Protein AF-A0A381RUU3-F1 (afdb_monomer)

Nearest PDB structures (foldseek):
  3l78-assembly1_A  TM=5.971E-01  e=6.737E-03  Streptococcus mutans UA159
  6gho-assembly1_A  TM=7.158E-01  e=1.553E-02  Bacillus subtilis subsp. subtilis str. 168
  2oqg-assembly1_D  TM=3.862E-01  e=4.676E+00  Rhodococcus jostii RHA1
  5fcj-assembly1_c0  TM=2.917E-01  e=7.100E+00  Saccharomyces cerevisiae S288C

InterPro domains:
  IPR006660 Arsenate reductase-like [PF03960] (29-64)
  IPR006660 Arsenate reductase-like [PS51353] (1-72)
  IPR036249 Thioredoxin-like superfamily [SSF52833] (8-67)

Organism: NCBI:txid408172

Solvent-accessible surface area (backbone atoms only — not comparable to full-atom values): 4458 Å² total; per-residue (Å²): 133,82,76,54,76,58,73,83,55,36,67,51,50,38,40,83,85,42,74,68,52,78,79,38,81,77,67,90,42,42,68,50,37,49,52,49,31,70,79,35,63,86,39,42,22,64,55,73,50,76,54,93,72,36,75,43,51,35,86,48,75,66,65,50,53,52,53,62,62,75,74,115

pLDDT: mean 85.59, std 12.34, range [44.22, 94.75]

Foldseek 3Di:
DDQADDFQCLQQQFDPPDPVCVVPPDDPTNVRSVVVCVVPVVGGADDWDDAPRDIGGHDDPVVVVVSVVVND

Radius of gyration: 13.03 Å; Cα contacts (8 Å, |Δi|>4): 76; chains: 1; bounding box: 35×23×28 Å

Secondary structure (DSSP, 8-state):
--SS--TTGGGGGB-TT-GGGGTSPPPSSHHHHHHHHHH-GGGB-SSEEEETTEEEES--HHHHHHHHHTT-

Mea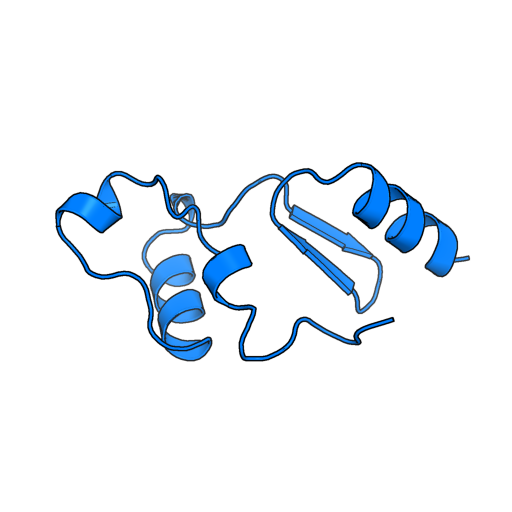n predicted aligned error: 5.32 Å

Sequence (72 aa):
MKRHVHHEDFLDFVSRRSPVFKRRALPKSKREAIALMTDNPKLIRRPVLIVGRHVAFGFDKVRYTDLVKSSH

Structure (mmCIF, N/CA/C/O backbone):
data_AF-A0A381RUU3-F1
#
_entry.id   AF-A0A381RUU3-F1
#
loop_
_atom_site.group_PDB
_atom_site.id
_atom_site.type_symbol
_atom_site.label_atom_id
_atom_site.label_alt_id
_atom_site.label_comp_id
_atom_site.label_asym_id
_atom_site.label_entity_id
_atom_site.label_seq_id
_atom_site.pdbx_PDB_ins_code
_atom_site.Cartn_x
_atom_site.Cartn_y
_atom_site.Cartn_z
_atom_site.occupancy
_atom_site.B_iso_or_equiv
_atom_site.auth_seq_id
_atom_site.auth_comp_id
_atom_site.auth_asym_id
_atom_site.auth_atom_id
_atom_site.pdbx_PDB_model_num
ATOM 1 N N . MET A 1 1 ? -15.915 11.128 1.406 1.00 46.16 1 MET A N 1
ATOM 2 C CA . MET A 1 1 ? -15.320 9.797 1.681 1.00 46.16 1 MET A CA 1
ATOM 3 C C . MET A 1 1 ? -15.368 8.940 0.415 1.00 46.16 1 MET A C 1
ATOM 5 O O . MET A 1 1 ? -16.449 8.765 -0.136 1.00 46.16 1 MET A O 1
ATOM 9 N N . LYS A 1 2 ? -14.216 8.487 -0.109 1.00 44.22 2 LYS A N 1
ATOM 10 C CA . LYS A 1 2 ? -14.121 7.740 -1.383 1.00 44.22 2 LYS A CA 1
ATOM 11 C C . LYS A 1 2 ? -14.589 6.283 -1.188 1.00 44.22 2 LYS A C 1
ATOM 13 O O . LYS A 1 2 ? -13.921 5.511 -0.503 1.00 44.22 2 LYS A O 1
ATOM 18 N N . ARG A 1 3 ? -15.716 5.904 -1.807 1.00 51.03 3 ARG A N 1
ATOM 19 C CA . ARG A 1 3 ? -16.154 4.501 -1.962 1.00 51.03 3 ARG A CA 1
ATOM 20 C C . ARG A 1 3 ? -15.123 3.767 -2.825 1.00 51.03 3 ARG A C 1
ATOM 22 O O . ARG A 1 3 ? -14.870 4.227 -3.927 1.00 51.03 3 ARG A O 1
ATOM 29 N N . HIS A 1 4 ? -14.542 2.677 -2.311 1.00 54.94 4 HIS A N 1
ATOM 30 C CA . HIS A 1 4 ? -13.572 1.787 -2.976 1.00 54.94 4 HIS A CA 1
ATOM 31 C C . HIS A 1 4 ? -12.552 2.495 -3.891 1.00 54.94 4 HIS A C 1
ATOM 33 O O . HIS A 1 4 ? -12.811 2.694 -5.069 1.00 54.94 4 HIS A O 1
ATOM 39 N N . VAL A 1 5 ? -11.392 2.830 -3.316 1.00 58.09 5 VAL A N 1
ATOM 40 C CA . VAL A 1 5 ? -10.152 3.364 -3.923 1.00 58.09 5 VAL A CA 1
ATOM 41 C C . VAL A 1 5 ? -10.190 3.654 -5.437 1.00 58.09 5 VAL A C 1
ATOM 43 O O . VAL A 1 5 ? -10.358 2.743 -6.257 1.00 58.09 5 VAL A O 1
ATOM 46 N N . HIS A 1 6 ? -9.967 4.928 -5.790 1.00 59.69 6 HIS A N 1
ATOM 47 C CA . HIS A 1 6 ? -9.988 5.413 -7.171 1.00 59.69 6 HIS A CA 1
ATOM 48 C C . HIS A 1 6 ? -9.011 4.635 -8.055 1.00 59.69 6 HIS A C 1
ATOM 50 O O . HIS A 1 6 ? -7.970 4.159 -7.603 1.00 59.69 6 HIS A O 1
ATOM 56 N N . HIS A 1 7 ? -9.349 4.521 -9.339 1.00 63.78 7 HIS A N 1
ATOM 57 C CA . HIS A 1 7 ? -8.551 3.772 -10.306 1.00 63.78 7 HIS A CA 1
ATOM 58 C C . HIS A 1 7 ? -7.119 4.305 -10.466 1.00 63.78 7 HIS A C 1
ATOM 60 O O . HIS A 1 7 ? -6.277 3.542 -10.919 1.00 63.78 7 HIS A O 1
ATOM 66 N N . GLU A 1 8 ? -6.868 5.559 -10.076 1.00 70.44 8 GLU A N 1
ATOM 67 C CA . GLU A 1 8 ? -5.580 6.270 -10.108 1.00 70.44 8 GLU A CA 1
ATOM 68 C C . GLU A 1 8 ? -4.698 5.957 -8.890 1.00 70.44 8 GLU A C 1
ATOM 70 O O . GLU A 1 8 ? -3.474 5.969 -8.981 1.00 70.44 8 GLU A O 1
ATOM 75 N N . ASP A 1 9 ? -5.305 5.573 -7.766 1.00 81.06 9 ASP A N 1
ATOM 76 C CA . ASP A 1 9 ? -4.615 5.328 -6.494 1.00 81.06 9 ASP A CA 1
ATOM 77 C C . ASP A 1 9 ? -4.009 3.903 -6.433 1.00 81.06 9 ASP A C 1
ATOM 79 O O . ASP A 1 9 ? -3.608 3.410 -5.380 1.00 81.06 9 ASP A O 1
ATOM 83 N N . PHE A 1 10 ? -3.942 3.188 -7.562 1.00 84.56 10 PHE A N 1
ATOM 84 C CA . PHE A 1 10 ? -3.555 1.773 -7.619 1.00 84.56 10 PHE A CA 1
ATOM 85 C C . PHE A 1 10 ? -2.117 1.493 -7.152 1.00 84.56 10 PHE A C 1
A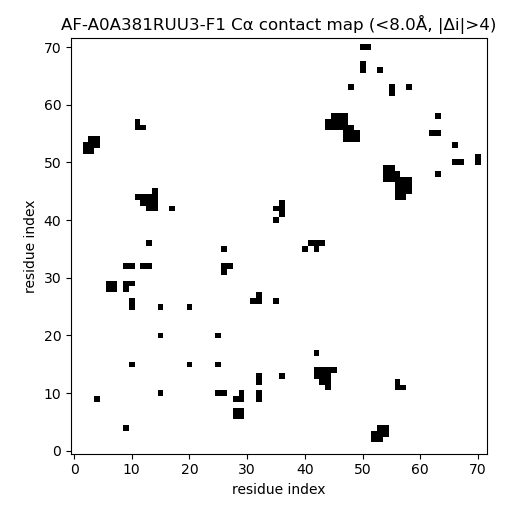TOM 87 O O . PHE A 1 10 ? -1.790 0.365 -6.776 1.00 84.56 10 PHE A O 1
ATOM 94 N N . LEU A 1 11 ? -1.253 2.511 -7.154 1.00 88.00 11 LEU A N 1
ATOM 95 C CA . LEU A 1 11 ? 0.106 2.409 -6.624 1.00 88.00 11 LEU A CA 1
ATOM 96 C C . LEU A 1 11 ? 0.146 2.272 -5.097 1.00 88.00 11 LEU A C 1
ATOM 98 O O . LEU A 1 11 ? 1.149 1.790 -4.570 1.00 88.00 11 LEU A O 1
ATOM 102 N N . ASP A 1 12 ? -0.927 2.628 -4.386 1.00 86.94 12 ASP A N 1
ATOM 103 C CA . ASP A 1 12 ? -1.014 2.414 -2.940 1.00 86.94 12 ASP A CA 1
ATOM 104 C C . ASP A 1 12 ? -1.164 0.936 -2.571 1.00 86.94 12 ASP A C 1
ATOM 106 O O . ASP A 1 12 ? -0.806 0.545 -1.458 1.00 86.94 12 ASP A O 1
ATOM 110 N N . PHE A 1 13 ? -1.638 0.098 -3.500 1.00 89.19 13 PHE A N 1
ATOM 111 C CA . PHE A 1 13 ? -1.857 -1.332 -3.261 1.00 89.19 13 PHE A CA 1
ATOM 112 C C . PHE A 1 13 ? -0.548 -2.112 -3.167 1.00 89.19 13 PHE A C 1
ATOM 114 O O . PHE A 1 13 ? -0.481 -3.147 -2.500 1.00 89.19 13 PHE A O 1
ATOM 121 N N . VAL A 1 14 ? 0.500 -1.617 -3.831 1.00 91.56 14 VAL A N 1
ATOM 122 C CA . VAL A 1 14 ? 1.782 -2.305 -3.975 1.00 91.56 14 VAL A CA 1
ATOM 123 C C . VAL A 1 14 ? 2.882 -1.642 -3.151 1.00 91.56 14 VAL A C 1
ATOM 125 O O . VAL A 1 14 ? 2.971 -0.423 -3.002 1.00 91.56 14 VAL A O 1
ATOM 128 N N . SER A 1 15 ? 3.787 -2.453 -2.616 1.00 91.75 15 SER A N 1
ATOM 129 C CA . SER A 1 15 ? 4.982 -1.977 -1.931 1.00 91.75 15 SER A CA 1
ATOM 130 C C . SER A 1 15 ? 5.989 -1.459 -2.957 1.00 91.75 15 SER A C 1
ATOM 132 O O . SER A 1 15 ? 6.848 -2.196 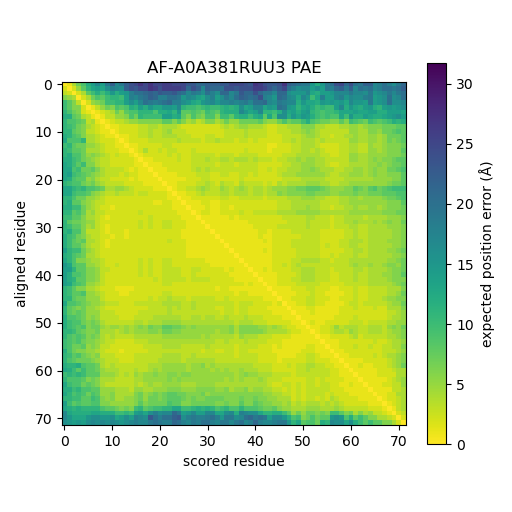-3.434 1.00 91.75 15 SER A O 1
ATOM 134 N N . ARG A 1 16 ? 5.899 -0.166 -3.296 1.00 89.75 16 ARG A N 1
ATOM 135 C CA . ARG A 1 16 ? 6.758 0.516 -4.293 1.00 89.75 16 ARG A CA 1
ATOM 136 C C . ARG A 1 16 ? 8.266 0.379 -4.039 1.00 89.75 16 ARG A C 1
ATOM 138 O O . ARG A 1 16 ? 9.057 0.522 -4.959 1.00 89.75 16 ARG A O 1
ATOM 145 N N . ARG A 1 17 ? 8.667 0.086 -2.797 1.00 89.38 17 ARG A N 1
ATOM 146 C CA . ARG A 1 17 ? 10.068 -0.139 -2.394 1.00 89.38 17 ARG A CA 1
ATOM 147 C C . ARG A 1 17 ? 10.521 -1.597 -2.544 1.00 89.38 17 ARG A C 1
ATOM 149 O O . ARG A 1 17 ? 11.634 -1.935 -2.154 1.00 89.38 17 ARG A O 1
ATOM 156 N N . SER A 1 18 ? 9.663 -2.472 -3.062 1.00 91.44 18 SER A N 1
ATOM 157 C CA . SER A 1 18 ? 9.990 -3.878 -3.271 1.00 91.44 18 SER A CA 1
ATOM 158 C C . SER A 1 18 ? 11.165 -4.037 -4.243 1.00 91.44 18 SER A C 1
ATOM 160 O O . SER A 1 18 ? 11.161 -3.405 -5.303 1.00 91.44 18 SER A O 1
ATOM 162 N N . PRO A 1 19 ? 12.131 -4.933 -3.959 1.00 91.31 19 PRO A N 1
ATOM 163 C CA . PRO A 1 19 ? 13.226 -5.245 -4.877 1.00 91.31 19 PRO A CA 1
ATOM 164 C C . PRO A 1 19 ? 12.766 -5.708 -6.264 1.00 91.31 19 PRO A C 1
ATOM 166 O O . PRO A 1 19 ? 13.517 -5.563 -7.224 1.00 91.31 19 PRO A O 1
ATOM 169 N N . VAL A 1 20 ? 11.534 -6.221 -6.387 1.00 90.56 20 VAL A N 1
ATOM 170 C CA . VAL A 1 20 ? 10.914 -6.588 -7.672 1.00 90.56 20 VAL A CA 1
ATOM 171 C C . VAL A 1 20 ? 10.982 -5.427 -8.669 1.00 90.56 20 VAL A C 1
ATOM 173 O O . VAL A 1 20 ? 11.281 -5.642 -9.842 1.00 90.56 20 VAL A O 1
ATOM 176 N N . PHE A 1 21 ? 10.803 -4.189 -8.198 1.00 92.62 21 PHE A N 1
ATOM 177 C CA . PHE A 1 21 ? 10.802 -3.007 -9.057 1.00 92.62 21 PHE A CA 1
ATOM 178 C C . PHE A 1 21 ? 12.196 -2.528 -9.486 1.00 92.62 21 PHE A C 1
ATOM 180 O O . PHE A 1 21 ? 12.311 -1.616 -10.295 1.00 92.62 21 PHE A O 1
ATOM 187 N N . LYS A 1 22 ? 13.275 -3.172 -9.017 1.00 91.75 22 LYS A N 1
ATOM 188 C CA . LYS A 1 22 ? 14.620 -2.961 -9.580 1.00 91.75 22 LYS A CA 1
ATOM 189 C C . LYS A 1 22 ? 14.782 -3.611 -10.957 1.00 91.75 22 LYS A C 1
ATOM 191 O O . LYS A 1 22 ? 15.680 -3.242 -11.699 1.00 91.75 22 LYS A O 1
ATOM 196 N N . ARG A 1 23 ? 13.954 -4.616 -11.267 1.00 92.44 23 ARG A N 1
ATOM 197 C CA . ARG A 1 23 ? 14.027 -5.421 -12.501 1.00 92.44 23 ARG A CA 1
ATOM 198 C C . ARG A 1 23 ? 12.754 -5.343 -13.347 1.00 92.44 23 ARG A C 1
ATOM 200 O O . ARG A 1 23 ? 12.706 -5.909 -14.431 1.00 92.44 23 ARG A O 1
ATOM 207 N N . ARG A 1 24 ? 11.714 -4.678 -12.845 1.00 89.75 24 ARG A N 1
ATOM 208 C CA . ARG A 1 24 ? 10.398 -4.552 -13.479 1.00 89.75 24 ARG A CA 1
ATOM 209 C C . ARG A 1 24 ? 9.860 -3.146 -13.237 1.00 89.75 24 ARG A C 1
ATOM 211 O O . ARG A 1 24 ? 10.053 -2.599 -12.158 1.00 89.75 24 ARG A O 1
ATOM 218 N N . ALA A 1 25 ? 9.162 -2.571 -14.211 1.00 92.56 25 ALA A N 1
ATOM 219 C CA . ALA A 1 25 ? 8.513 -1.275 -14.030 1.00 92.56 25 ALA A CA 1
ATOM 220 C C . ALA A 1 25 ? 7.387 -1.339 -12.979 1.00 92.56 25 ALA A C 1
ATOM 222 O O . ALA A 1 25 ? 6.806 -2.400 -12.730 1.00 92.56 25 ALA A O 1
ATOM 223 N N . LEU A 1 26 ? 7.058 -0.186 -12.387 1.00 93.25 26 LEU A N 1
ATOM 224 C CA . LEU A 1 26 ? 5.826 -0.033 -11.611 1.00 93.25 26 LEU A CA 1
ATOM 225 C C . LEU A 1 26 ? 4.608 -0.323 -12.509 1.00 93.25 26 LEU A C 1
ATOM 227 O O . LEU A 1 26 ? 4.676 -0.049 -13.713 1.00 93.25 26 LEU A O 1
ATOM 231 N N . PRO A 1 27 ? 3.501 -0.858 -11.955 1.00 93.62 27 PRO A N 1
ATOM 232 C CA . PRO A 1 27 ? 2.271 -0.984 -12.728 1.00 93.62 27 PRO A CA 1
ATOM 233 C C . PRO A 1 27 ? 1.841 0.390 -13.248 1.00 93.62 27 PRO A C 1
ATOM 235 O O . PRO A 1 27 ? 2.108 1.412 -12.617 1.00 93.62 27 PRO A O 1
ATOM 238 N N . LYS A 1 28 ? 1.164 0.411 -14.392 1.00 93.62 28 LYS A N 1
ATOM 239 C CA . LYS A 1 28 ? 0.594 1.622 -15.000 1.00 93.62 28 LYS A CA 1
ATOM 240 C C . LYS A 1 28 ? -0.928 1.671 -14.897 1.00 93.62 28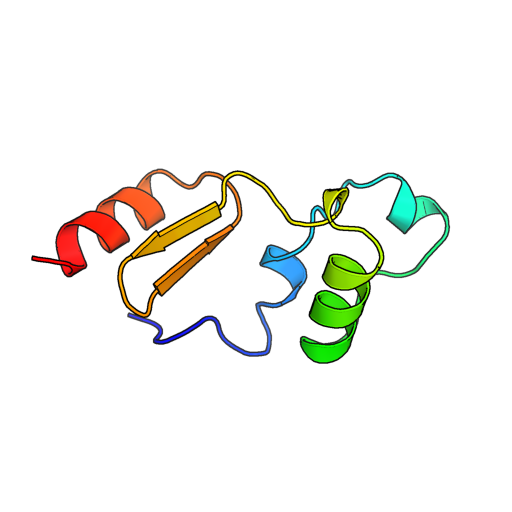 LYS A C 1
ATOM 242 O O . LYS A 1 28 ? -1.543 2.647 -15.308 1.00 93.62 28 LYS A O 1
ATOM 247 N N . SER A 1 29 ? -1.544 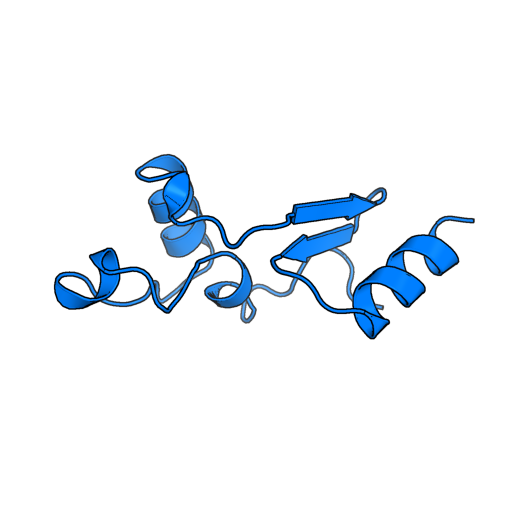0.619 -14.360 1.00 93.06 29 SER A N 1
ATOM 248 C CA . SER A 1 29 ? -2.989 0.540 -14.171 1.00 93.06 29 SER A CA 1
ATOM 249 C C . SER A 1 29 ? -3.370 -0.307 -12.960 1.00 93.06 29 SER A C 1
ATOM 251 O O . SER A 1 29 ? -2.614 -1.168 -12.502 1.00 93.06 29 SER A O 1
ATOM 253 N N . LYS A 1 30 ? -4.613 -0.134 -12.496 1.00 90.88 30 LYS A N 1
ATOM 254 C CA . LYS A 1 30 ? -5.235 -0.989 -11.475 1.00 90.88 30 LYS A CA 1
ATOM 255 C C . LYS A 1 30 ? -5.203 -2.473 -11.844 1.00 90.88 30 LYS A C 1
ATOM 257 O O . LYS A 1 30 ? -4.914 -3.301 -10.985 1.00 90.88 30 LYS A O 1
ATOM 262 N N . ARG A 1 31 ? -5.470 -2.812 -13.110 1.00 93.19 31 ARG A N 1
ATOM 263 C CA . ARG A 1 31 ? -5.455 -4.202 -13.594 1.00 93.19 31 ARG A CA 1
ATOM 264 C C . ARG A 1 31 ? -4.063 -4.816 -13.468 1.00 93.19 31 ARG A C 1
ATOM 266 O O . ARG A 1 31 ? -3.932 -5.928 -12.970 1.00 93.19 31 ARG A O 1
ATOM 273 N N . GLU A 1 32 ? -3.033 -4.077 -13.874 1.00 94.38 32 GLU A N 1
ATOM 274 C CA . GLU A 1 32 ? -1.643 -4.526 -13.747 1.00 94.38 32 GLU A CA 1
ATOM 275 C C . GLU A 1 32 ? -1.212 -4.666 -12.288 1.00 94.38 32 GLU A C 1
ATOM 277 O O . GLU A 1 32 ? -0.534 -5.631 -11.949 1.00 94.38 32 GLU A O 1
ATOM 282 N N . ALA A 1 33 ? -1.626 -3.742 -11.417 1.00 93.81 33 ALA A N 1
ATOM 283 C CA . ALA A 1 33 ? -1.349 -3.837 -9.987 1.00 93.81 33 ALA A CA 1
ATOM 284 C C . ALA A 1 33 ? -1.985 -5.087 -9.364 1.00 93.81 33 ALA A C 1
ATOM 286 O O . ALA A 1 33 ? -1.315 -5.794 -8.617 1.00 93.81 33 ALA A O 1
ATOM 287 N N . ILE A 1 34 ? -3.238 -5.400 -9.712 1.00 92.56 34 ILE A N 1
ATOM 288 C CA . ILE A 1 34 ? -3.922 -6.613 -9.241 1.00 92.56 34 ILE A CA 1
ATOM 289 C C . ILE A 1 34 ? -3.205 -7.867 -9.749 1.00 92.56 34 ILE A C 1
ATOM 291 O O . ILE A 1 34 ? -2.881 -8.732 -8.943 1.00 92.56 34 ILE A O 1
ATOM 295 N N . ALA A 1 35 ? -2.896 -7.943 -11.047 1.00 94.75 35 ALA A N 1
ATOM 296 C CA . ALA A 1 35 ? -2.173 -9.085 -11.611 1.00 94.75 35 ALA A CA 1
ATOM 297 C C . ALA A 1 35 ? -0.824 -9.305 -10.904 1.00 94.75 35 ALA A C 1
ATOM 299 O O . ALA A 1 35 ? -0.502 -10.412 -10.490 1.00 94.75 35 ALA A O 1
ATOM 300 N N . LEU A 1 36 ? -0.079 -8.224 -10.664 1.00 94.00 36 LEU A N 1
ATOM 301 C CA . LEU A 1 36 ? 1.170 -8.251 -9.906 1.00 94.00 36 LEU A CA 1
ATOM 302 C C . LEU A 1 36 ? 1.009 -8.759 -8.467 1.00 94.00 36 LEU A C 1
ATOM 304 O O . LEU A 1 36 ? 1.885 -9.461 -7.966 1.00 94.00 36 LEU A O 1
ATOM 308 N N . MET A 1 37 ? -0.074 -8.377 -7.787 1.00 94.00 37 MET A N 1
ATOM 309 C CA . MET A 1 37 ? -0.376 -8.838 -6.431 1.00 94.00 37 MET A CA 1
ATOM 310 C C . MET A 1 37 ? -0.752 -10.321 -6.402 1.00 94.00 37 MET A C 1
ATOM 312 O O . MET A 1 37 ? -0.371 -11.010 -5.459 1.00 94.00 37 MET A O 1
ATOM 316 N N . THR A 1 38 ? -1.477 -10.802 -7.415 1.00 94.38 38 THR A N 1
ATOM 317 C CA . THR A 1 38 ? -1.829 -12.219 -7.571 1.00 94.38 38 THR A CA 1
ATOM 318 C C . THR A 1 38 ? -0.585 -13.063 -7.832 1.00 94.38 38 THR A C 1
ATOM 320 O O . THR A 1 38 ? -0.374 -14.050 -7.132 1.00 94.38 38 THR A O 1
ATOM 323 N N . ASP A 1 39 ? 0.273 -12.635 -8.761 1.00 94.69 39 ASP A N 1
ATOM 324 C CA . ASP A 1 39 ? 1.525 -13.329 -9.087 1.00 94.69 39 ASP A CA 1
ATOM 325 C C . ASP A 1 39 ? 2.512 -13.316 -7.912 1.00 94.69 39 ASP A C 1
ATOM 327 O O . ASP A 1 39 ? 3.239 -14.280 -7.673 1.00 94.69 39 ASP A O 1
ATOM 331 N N . ASN A 1 40 ? 2.574 -12.204 -7.174 1.00 93.06 40 ASN A N 1
ATOM 332 C CA . ASN A 1 40 ? 3.477 -12.043 -6.042 1.00 93.06 40 ASN A CA 1
ATOM 333 C C . ASN A 1 40 ? 2.774 -11.384 -4.840 1.00 93.06 40 ASN A C 1
ATOM 335 O O . ASN A 1 40 ? 2.870 -10.167 -4.643 1.00 93.06 40 ASN A O 1
ATOM 339 N N . PRO A 1 41 ? 2.157 -12.180 -3.947 1.00 93.06 41 PRO A N 1
ATOM 340 C CA . PRO A 1 41 ? 1.424 -11.665 -2.786 1.00 93.06 41 PRO A CA 1
ATOM 341 C C . PRO A 1 41 ? 2.276 -10.889 -1.771 1.00 93.06 41 PRO A C 1
ATOM 343 O O . PRO A 1 41 ? 1.739 -10.136 -0.951 1.00 93.06 41 PRO A O 1
ATOM 346 N N . LYS A 1 42 ? 3.611 -11.042 -1.798 1.00 91.88 42 LYS A N 1
ATOM 347 C CA . LYS A 1 42 ? 4.529 -10.241 -0.964 1.00 91.88 42 LYS A CA 1
ATOM 348 C C . LYS A 1 42 ? 4.597 -8.783 -1.426 1.00 91.88 42 LYS A C 1
ATOM 350 O O . LYS A 1 42 ? 5.050 -7.927 -0.671 1.00 91.88 42 LYS A O 1
ATOM 355 N N . LEU A 1 43 ? 4.153 -8.498 -2.650 1.00 94.31 43 LEU A N 1
ATOM 356 C CA . LEU A 1 43 ? 4.118 -7.156 -3.211 1.00 94.31 43 LEU A CA 1
ATOM 357 C C . LEU A 1 43 ? 2.952 -6.322 -2.677 1.00 94.31 43 LEU A C 1
ATOM 359 O O . LEU A 1 43 ? 3.009 -5.101 -2.770 1.00 94.31 43 LEU A O 1
ATOM 363 N N . ILE A 1 44 ? 1.927 -6.946 -2.093 1.00 94.31 44 ILE A N 1
ATOM 364 C CA . ILE A 1 44 ? 0.811 -6.239 -1.459 1.00 94.31 44 ILE A CA 1
ATOM 365 C C . ILE A 1 44 ? 1.357 -5.390 -0.302 1.00 94.31 44 ILE A C 1
ATOM 367 O O . ILE A 1 44 ? 2.047 -5.905 0.580 1.00 94.31 44 ILE A O 1
ATOM 371 N N . ARG A 1 45 ? 1.059 -4.087 -0.285 1.00 93.75 45 ARG A N 1
ATOM 372 C CA . ARG A 1 45 ? 1.495 -3.176 0.782 1.00 93.75 45 ARG A CA 1
ATOM 373 C C . ARG A 1 45 ? 0.729 -3.484 2.071 1.00 93.75 45 ARG A C 1
ATOM 375 O O . ARG A 1 45 ? -0.484 -3.317 2.135 1.00 93.75 45 ARG A O 1
ATOM 382 N N . ARG A 1 46 ? 1.455 -3.926 3.100 1.00 92.94 46 ARG A N 1
ATOM 383 C CA . ARG A 1 46 ? 0.914 -4.315 4.414 1.00 92.94 46 ARG A CA 1
ATOM 384 C C . ARG A 1 46 ? 1.203 -3.243 5.476 1.00 92.94 46 ARG A C 1
ATOM 386 O O . ARG A 1 46 ? 2.199 -2.528 5.324 1.00 92.94 46 ARG A O 1
ATOM 393 N N . PRO A 1 47 ? 0.399 -3.137 6.552 1.00 93.38 47 PRO A N 1
ATOM 394 C CA . PRO A 1 47 ? -0.849 -3.872 6.843 1.00 93.38 47 PRO A CA 1
ATOM 395 C C . PRO A 1 47 ? -1.996 -3.552 5.867 1.00 93.38 47 PRO A C 1
ATOM 397 O O . PRO A 1 47 ? -1.924 -2.561 5.151 1.00 93.38 47 PRO A O 1
ATOM 400 N N . VAL A 1 48 ? -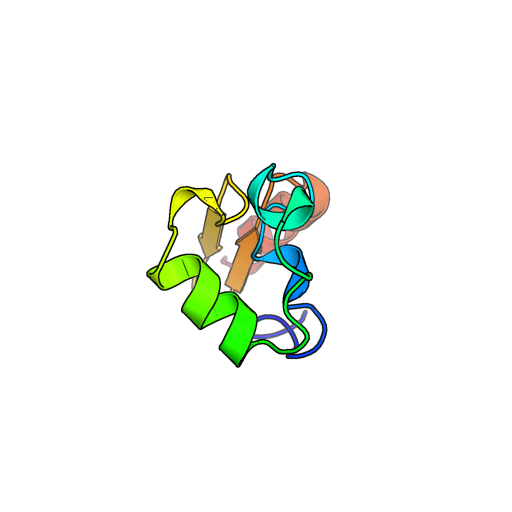3.033 -4.396 5.822 1.00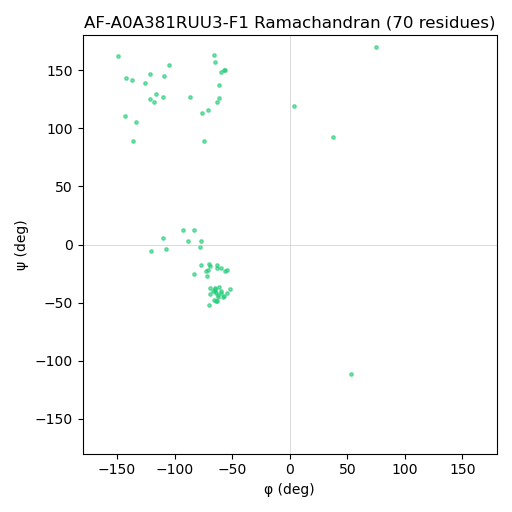 91.00 48 VAL A N 1
ATOM 401 C CA . VAL A 1 48 ? -4.268 -4.142 5.055 1.00 91.00 48 VAL A CA 1
ATOM 402 C C . VAL A 1 48 ? -5.430 -4.069 6.041 1.00 91.00 48 VAL A C 1
ATOM 404 O O . VAL A 1 48 ? -5.648 -5.020 6.787 1.00 91.00 48 VAL A O 1
ATOM 407 N 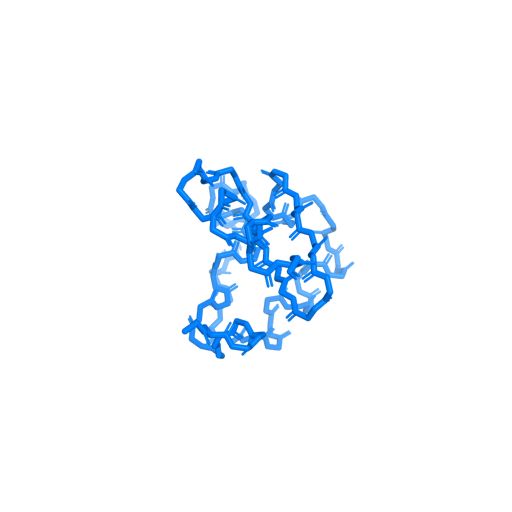N . LEU A 1 49 ? -6.154 -2.950 6.055 1.00 91.19 49 LEU A N 1
ATOM 408 C CA . LEU A 1 49 ? -7.358 -2.755 6.866 1.00 91.19 49 LEU A CA 1
ATOM 409 C C . LEU A 1 49 ? -8.576 -2.714 5.946 1.00 91.19 49 LEU A C 1
ATOM 411 O O . LEU A 1 49 ? -8.606 -1.921 5.005 1.00 91.19 49 LEU A O 1
ATOM 415 N N . ILE A 1 50 ? -9.579 -3.543 6.232 1.00 88.94 50 ILE A N 1
ATOM 416 C CA . ILE A 1 50 ? -10.845 -3.595 5.496 1.00 88.94 50 ILE A CA 1
ATOM 417 C C . ILE A 1 50 ? -11.972 -3.308 6.484 1.00 88.94 50 ILE A C 1
ATOM 419 O O . ILE A 1 50 ? -12.081 -3.994 7.497 1.00 88.94 50 ILE A O 1
ATOM 423 N N . VAL A 1 51 ? -12.807 -2.309 6.188 1.00 89.31 51 VAL A N 1
ATOM 424 C CA . VAL A 1 51 ? -13.997 -1.989 6.987 1.00 89.31 51 VAL A CA 1
ATOM 425 C C . VAL A 1 51 ? -15.188 -1.774 6.056 1.00 89.31 51 VAL A C 1
ATOM 427 O O . VAL A 1 51 ? -15.262 -0.784 5.321 1.00 89.31 51 VAL A O 1
ATOM 430 N N . GLY A 1 52 ? -16.093 -2.757 6.027 1.00 86.62 52 GLY A N 1
ATOM 431 C CA . GLY A 1 52 ? -17.213 -2.815 5.088 1.00 86.62 52 GLY A CA 1
ATOM 432 C C . GLY A 1 52 ? -16.755 -2.672 3.634 1.00 86.62 52 GLY A C 1
ATOM 433 O O . GLY A 1 52 ? -16.083 -3.535 3.078 1.00 86.62 52 GLY A O 1
ATOM 434 N N . ARG A 1 53 ? -17.114 -1.544 3.019 1.00 84.19 53 ARG A N 1
ATOM 435 C CA . ARG A 1 53 ? -16.807 -1.190 1.622 1.00 84.19 53 ARG A CA 1
ATOM 436 C C . ARG A 1 53 ? -15.522 -0.371 1.447 1.00 84.19 53 ARG A C 1
ATOM 438 O O . ARG A 1 53 ? -15.270 0.205 0.388 1.00 84.19 53 ARG A O 1
ATOM 445 N N . HIS A 1 54 ? -14.704 -0.284 2.484 1.00 83.19 54 HIS A N 1
ATOM 446 C CA . HIS A 1 54 ? -13.503 0.534 2.478 1.00 83.19 54 HIS A CA 1
ATOM 447 C C . HIS A 1 54 ? -12.256 -0.300 2.742 1.00 83.19 54 HIS A C 1
ATOM 449 O O . HIS A 1 54 ? -12.286 -1.273 3.491 1.00 83.19 54 HIS A O 1
ATOM 455 N N . VAL A 1 55 ? -11.147 0.112 2.125 1.00 86.56 55 VAL A N 1
ATOM 456 C CA . VAL A 1 55 ? -9.840 -0.527 2.285 1.00 86.56 55 VAL A CA 1
ATOM 457 C C . VAL A 1 55 ? -8.734 0.520 2.425 1.00 86.56 55 VAL A C 1
ATOM 459 O O . VAL A 1 55 ? -8.747 1.564 1.757 1.00 86.56 55 VAL A O 1
ATOM 462 N N . ALA A 1 56 ? -7.769 0.231 3.292 1.00 88.69 56 ALA A N 1
ATOM 463 C CA . ALA A 1 56 ? -6.510 0.950 3.422 1.00 88.69 56 ALA A CA 1
ATOM 464 C C . ALA A 1 56 ? -5.328 -0.024 3.310 1.00 88.69 56 ALA A C 1
ATOM 466 O O . ALA A 1 56 ? -5.367 -1.126 3.858 1.00 88.69 56 ALA A O 1
ATOM 467 N N . PHE A 1 57 ? -4.287 0.404 2.593 1.00 91.00 57 PHE A N 1
ATOM 468 C CA . PHE A 1 57 ? -3.044 -0.337 2.386 1.00 91.00 57 PHE A CA 1
ATOM 469 C C . PHE A 1 57 ? -1.875 0.420 3.013 1.00 91.00 57 PHE A C 1
ATOM 471 O O . PHE A 1 57 ? -1.658 1.602 2.738 1.00 91.00 57 PHE A O 1
ATOM 478 N N . GLY A 1 58 ? -1.085 -0.277 3.822 1.00 91.00 58 GLY A N 1
ATOM 479 C CA . GLY A 1 58 ? -0.115 0.351 4.708 1.00 91.00 58 GLY A CA 1
ATOM 480 C C . GLY A 1 58 ? -0.772 1.008 5.924 1.00 91.00 58 GLY A C 1
ATOM 481 O O . GLY A 1 58 ? -1.989 1.137 6.018 1.00 91.00 58 GLY A O 1
ATOM 482 N N . PHE A 1 59 ? 0.066 1.417 6.872 1.00 90.94 59 PHE A N 1
ATOM 483 C CA . PHE A 1 59 ? -0.387 2.093 8.080 1.00 90.94 59 PHE A CA 1
ATOM 484 C C . PHE A 1 59 ? -0.505 3.603 7.853 1.00 90.94 59 PHE A C 1
ATOM 486 O O . PHE A 1 59 ? 0.461 4.246 7.440 1.00 90.94 59 PHE A O 1
ATOM 493 N N . ASP A 1 60 ? -1.678 4.148 8.167 1.00 89.12 60 ASP A N 1
ATOM 494 C CA . ASP A 1 60 ? -1.963 5.581 8.215 1.00 89.12 60 ASP A CA 1
ATOM 495 C C . ASP A 1 60 ? -2.917 5.837 9.388 1.00 89.12 60 ASP A C 1
ATOM 497 O O . ASP A 1 60 ? -4.076 5.419 9.364 1.00 89.12 60 ASP A O 1
ATOM 501 N N . LYS A 1 61 ? -2.417 6.507 10.432 1.00 90.12 61 LYS A N 1
ATOM 502 C CA . LYS A 1 61 ? -3.153 6.729 11.684 1.00 90.12 61 LYS A CA 1
ATOM 503 C C . LYS A 1 61 ? -4.457 7.504 11.471 1.00 90.12 61 LYS A C 1
ATOM 505 O O . LYS A 1 61 ? -5.468 7.164 12.090 1.00 90.12 61 LYS A O 1
ATOM 510 N N . VAL A 1 62 ? -4.438 8.534 10.625 1.00 89.12 62 VAL A N 1
ATOM 511 C CA . VAL A 1 62 ? -5.606 9.392 10.380 1.00 89.12 62 VAL A CA 1
ATOM 512 C C . VAL A 1 62 ? -6.646 8.594 9.607 1.00 89.12 62 VAL A C 1
ATOM 514 O O . VAL A 1 62 ? -7.767 8.417 10.078 1.00 89.12 62 VAL A O 1
ATOM 517 N N . ARG A 1 63 ? -6.231 7.977 8.495 1.00 85.00 63 ARG A N 1
ATOM 518 C CA . ARG A 1 63 ? -7.122 7.183 7.642 1.00 85.00 63 ARG A CA 1
ATOM 519 C C . ARG A 1 63 ? -7.726 5.987 8.377 1.00 85.00 63 ARG A C 1
ATOM 521 O O . ARG A 1 63 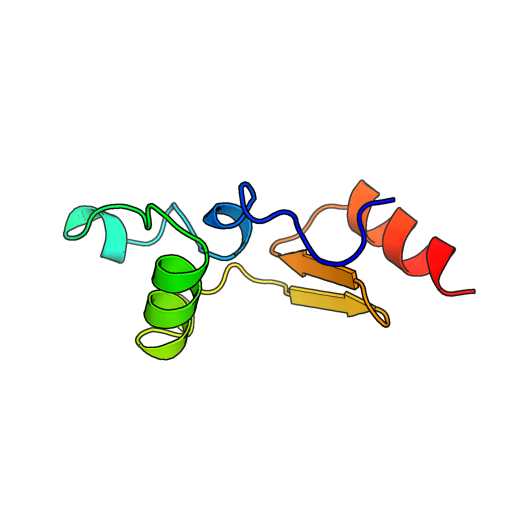? -8.882 5.654 8.145 1.00 85.00 63 ARG A O 1
ATOM 528 N N . TYR A 1 64 ? -6.974 5.347 9.270 1.00 89.62 64 TYR A N 1
ATOM 529 C CA . TYR A 1 64 ? -7.486 4.261 10.110 1.00 89.62 64 TYR A CA 1
ATOM 530 C C . TYR A 1 64 ? -8.571 4.764 11.059 1.00 89.62 64 TYR A C 1
ATOM 532 O O . TYR A 1 64 ? -9.644 4.168 11.135 1.00 89.62 64 TYR A O 1
ATOM 540 N N . THR A 1 65 ? -8.302 5.873 11.750 1.00 89.12 65 THR A N 1
ATOM 541 C CA . THR A 1 65 ? -9.255 6.483 12.683 1.00 89.12 65 THR A CA 1
ATOM 542 C C . THR A 1 65 ? -10.558 6.841 11.970 1.00 89.12 65 THR A C 1
ATOM 544 O O . THR A 1 65 ? -11.634 6.508 12.462 1.00 89.12 65 THR A O 1
ATOM 547 N N . ASP A 1 66 ? -10.471 7.450 10.788 1.00 87.12 66 ASP A N 1
ATOM 548 C CA . ASP A 1 66 ? -11.650 7.848 10.021 1.00 87.12 66 ASP A CA 1
ATOM 549 C C . ASP A 1 66 ? -12.453 6.641 9.511 1.00 87.12 66 ASP A C 1
ATOM 551 O O . ASP A 1 66 ? -13.685 6.647 9.562 1.00 87.12 66 ASP A O 1
ATOM 555 N N . LEU A 1 67 ? -11.772 5.582 9.053 1.00 84.56 67 LEU A N 1
ATOM 556 C CA . LEU A 1 67 ? -12.411 4.347 8.584 1.00 84.56 67 LEU A CA 1
ATOM 557 C C . LEU A 1 67 ? -13.164 3.614 9.695 1.00 84.56 67 LEU A C 1
ATOM 559 O O . LEU A 1 67 ? -14.278 3.138 9.473 1.00 84.56 67 LEU A O 1
ATOM 563 N N . VAL A 1 68 ? -12.574 3.538 10.887 1.00 84.62 68 VAL A N 1
ATOM 564 C CA . VAL A 1 68 ? -13.206 2.900 12.048 1.00 84.62 68 VAL A CA 1
ATOM 565 C C . VAL A 1 68 ? -14.401 3.726 12.538 1.00 84.62 68 VAL A C 1
ATOM 567 O O . VAL A 1 68 ? -15.461 3.161 12.807 1.00 84.62 68 VAL A O 1
ATOM 570 N N . LYS A 1 69 ? -14.273 5.060 12.592 1.00 83.69 69 LYS A N 1
ATOM 571 C CA . LYS A 1 69 ? -15.368 5.958 13.001 1.00 83.69 69 LYS A CA 1
ATOM 572 C C . LYS A 1 69 ? -16.556 5.936 12.042 1.00 83.69 69 LYS A C 1
ATOM 574 O O . LYS A 1 69 ? -17.685 5.979 12.498 1.00 83.69 69 LYS A O 1
ATOM 579 N N . SER A 1 70 ? -16.313 5.835 10.735 1.00 74.88 70 SER A N 1
ATOM 580 C CA . SER A 1 70 ? -17.368 5.873 9.704 1.00 74.88 70 SER A CA 1
ATOM 581 C C . SER A 1 70 ? -18.170 4.569 9.565 1.00 74.88 70 SER A C 1
ATOM 583 O O . SER A 1 70 ? -18.965 4.439 8.637 1.00 74.88 70 SER A O 1
ATOM 585 N N . SER A 1 71 ? -17.891 3.573 10.409 1.00 66.62 71 SER A N 1
ATOM 586 C CA . SER A 1 71 ? -18.490 2.230 10.348 1.00 66.62 71 SER A CA 1
ATOM 587 C C . SER A 1 71 ? -19.458 1.944 11.502 1.00 66.62 71 SER A C 1
ATOM 589 O O . SER A 1 71 ? -19.937 0.819 11.619 1.00 66.62 71 SER A O 1
ATOM 591 N N . HIS A 1 72 ? -19.716 2.965 12.322 1.00 56.34 72 HIS A N 1
ATOM 592 C CA . HIS A 1 72 ? -20.808 3.063 13.290 1.00 56.34 72 HIS A CA 1
ATOM 593 C C . HIS A 1 72 ? -21.839 4.058 12.749 1.00 56.34 72 HIS A C 1
ATOM 595 O O . HIS A 1 72 ? -23.033 3.875 13.060 1.00 56.34 72 HIS A O 1
#